Protein AF-A0A813IRM8-F1 (afdb_monomer_lite)

Organism: Polarella glacialis (NCBI:txid89957)

Structure (mmCIF, N/CA/C/O backbone):
data_AF-A0A813IRM8-F1
#
_entry.id   AF-A0A813IRM8-F1
#
loop_
_atom_site.group_PDB
_atom_site.id
_atom_site.type_symbol
_atom_site.label_atom_id
_atom_site.label_alt_id
_atom_site.label_comp_id
_atom_site.label_asym_id
_atom_site.label_entity_id
_atom_site.label_seq_id
_atom_site.pdbx_PDB_ins_code
_atom_site.Cartn_x
_atom_site.Cartn_y
_atom_site.Cartn_z
_atom_site.occupancy
_atom_site.B_iso_or_equiv
_atom_site.auth_seq_id
_atom_site.auth_comp_id
_atom_site.auth_asym_id
_atom_site.auth_atom_id
_atom_site.pdbx_PDB_model_num
ATOM 1 N N . CYS A 1 1 ? 54.714 5.277 -24.840 1.00 40.50 1 CYS A N 1
ATOM 2 C CA . CYS A 1 1 ? 55.697 4.356 -25.449 1.00 40.50 1 CYS A CA 1
ATOM 3 C C . CYS A 1 1 ? 55.123 3.733 -26.720 1.00 40.50 1 CYS A C 1
ATOM 5 O O . CYS A 1 1 ? 54.116 3.043 -26.646 1.00 40.50 1 CYS A O 1
ATOM 7 N N . ARG A 1 2 ? 55.746 3.993 -27.873 1.00 53.41 2 ARG A N 1
ATOM 8 C CA . ARG A 1 2 ? 55.665 3.186 -29.109 1.00 53.41 2 ARG A CA 1
ATOM 9 C C . ARG A 1 2 ? 57.102 2.735 -29.416 1.00 53.41 2 ARG A C 1
ATOM 11 O O . ARG A 1 2 ? 58.007 3.477 -29.028 1.00 53.41 2 ARG A O 1
ATOM 18 N N . PRO A 1 3 ? 57.334 1.572 -30.052 1.00 55.41 3 PRO A N 1
ATOM 19 C CA . PRO A 1 3 ? 57.568 1.552 -31.513 1.00 55.41 3 PRO A CA 1
ATOM 20 C C . PRO A 1 3 ? 57.026 0.275 -32.224 1.00 55.41 3 PRO A C 1
ATOM 22 O O . PRO A 1 3 ? 56.858 -0.758 -31.595 1.00 55.41 3 PRO A O 1
ATOM 25 N N . SER A 1 4 ? 56.488 0.378 -33.454 1.00 53.22 4 SER A N 1
ATOM 26 C CA . SER A 1 4 ? 57.107 0.023 -34.766 1.00 53.22 4 SER A CA 1
ATOM 27 C C . SER A 1 4 ? 57.480 -1.465 -34.900 1.00 53.22 4 SER A C 1
ATOM 29 O O . SER A 1 4 ? 58.354 -1.942 -34.195 1.00 53.22 4 SER A O 1
ATOM 31 N N . SER A 1 5 ? 56.856 -2.285 -35.746 1.00 48.44 5 SER A N 1
ATOM 32 C CA . SER A 1 5 ? 57.040 -2.412 -37.209 1.00 48.44 5 SER A CA 1
ATOM 33 C C . SER A 1 5 ? 56.256 -3.689 -37.598 1.00 48.44 5 SER A C 1
ATOM 35 O O . SER A 1 5 ? 56.145 -4.598 -36.787 1.00 48.44 5 SER A O 1
ATOM 37 N N . ASN A 1 6 ? 55.593 -3.848 -38.739 1.00 36.50 6 ASN A N 1
ATOM 38 C CA . ASN A 1 6 ? 56.222 -4.080 -40.029 1.00 36.50 6 ASN A CA 1
ATOM 39 C C . ASN A 1 6 ? 55.096 -4.205 -41.076 1.00 36.50 6 ASN A C 1
ATOM 41 O O . ASN A 1 6 ? 54.166 -4.995 -40.906 1.00 36.50 6 ASN A O 1
ATOM 45 N N . CYS A 1 7 ? 55.165 -3.398 -42.131 1.00 46.22 7 CYS A N 1
ATOM 46 C CA . CYS A 1 7 ? 54.283 -3.453 -43.290 1.00 46.22 7 CYS A CA 1
ATOM 47 C C . CYS A 1 7 ? 55.124 -3.961 -44.465 1.00 46.22 7 CYS A C 1
ATOM 49 O O . CYS A 1 7 ? 56.058 -3.282 -44.884 1.00 46.22 7 CYS A O 1
ATOM 51 N N . SER A 1 8 ? 54.828 -5.156 -44.973 1.00 43.19 8 SER A N 1
ATOM 52 C CA . SER A 1 8 ? 55.320 -5.650 -46.268 1.00 43.19 8 SER A CA 1
ATOM 53 C C . SER A 1 8 ? 54.344 -6.718 -46.786 1.00 43.19 8 SER A C 1
ATOM 55 O O . SER A 1 8 ? 54.240 -7.808 -46.232 1.00 43.19 8 SER A O 1
ATOM 57 N N . GLN A 1 9 ? 53.559 -6.353 -47.805 1.00 58.69 9 GLN A N 1
ATOM 58 C CA . GLN A 1 9 ? 52.607 -7.220 -48.527 1.00 58.69 9 GLN A CA 1
ATOM 59 C C . GLN A 1 9 ? 53.356 -8.174 -49.501 1.00 58.69 9 GLN A C 1
ATOM 61 O O . GLN A 1 9 ? 54.551 -7.953 -49.705 1.00 58.69 9 GLN A O 1
ATOM 66 N N . PRO A 1 10 ? 52.717 -9.180 -50.157 1.00 50.44 10 PRO A N 1
ATOM 67 C CA . PRO A 1 10 ? 51.916 -8.883 -51.360 1.00 50.44 10 PRO A CA 1
ATOM 68 C C . PRO A 1 10 ? 50.697 -9.799 -51.652 1.00 50.44 10 PRO A C 1
ATOM 70 O O . PRO A 1 10 ? 50.723 -11.018 -51.516 1.00 50.44 10 PRO A O 1
AT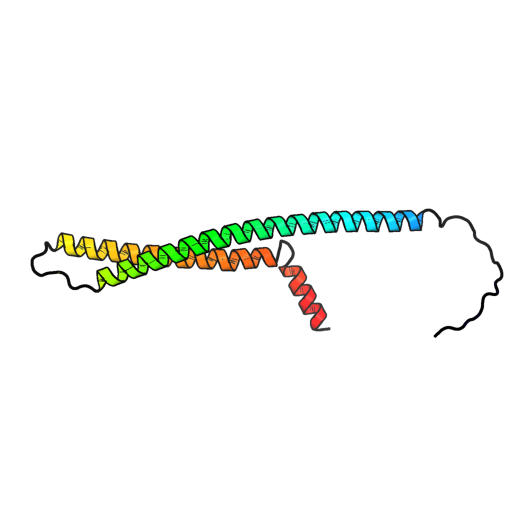OM 73 N N . LEU A 1 11 ? 49.632 -9.150 -52.140 1.00 50.53 11 LEU A N 1
ATOM 74 C CA . LEU A 1 11 ? 48.758 -9.540 -53.262 1.00 50.53 11 LEU A CA 1
ATOM 75 C C . LEU A 1 11 ? 48.461 -11.040 -53.500 1.00 50.53 11 LEU A C 1
ATOM 77 O O . LEU A 1 11 ? 49.187 -11.731 -54.212 1.00 50.53 11 LEU A O 1
ATOM 81 N N . ARG A 1 12 ? 47.250 -11.475 -53.116 1.00 43.25 12 ARG A N 1
ATOM 82 C CA . ARG A 1 12 ? 46.455 -12.385 -53.958 1.00 43.25 12 ARG A CA 1
ATOM 83 C C . ARG A 1 12 ? 44.977 -11.995 -53.963 1.00 43.25 12 ARG A C 1
ATOM 85 O O . ARG A 1 12 ? 44.339 -11.842 -52.927 1.00 43.25 12 ARG A O 1
ATOM 92 N N . ALA A 1 13 ? 44.501 -11.770 -55.182 1.00 47.25 13 ALA A N 1
ATOM 93 C CA . ALA A 1 13 ? 43.166 -11.370 -55.579 1.00 47.25 13 ALA A CA 1
ATOM 94 C C . ALA A 1 13 ? 42.050 -12.209 -54.934 1.00 47.25 13 ALA A C 1
ATOM 96 O O . ALA A 1 13 ? 42.108 -13.431 -54.955 1.00 47.25 13 ALA A O 1
ATOM 97 N N . TRP A 1 14 ? 41.013 -11.526 -54.447 1.00 41.66 14 TRP A N 1
ATOM 98 C CA . TRP A 1 14 ? 39.648 -11.573 -54.993 1.00 41.66 14 TRP A CA 1
ATOM 99 C C . TRP A 1 14 ? 38.916 -10.320 -54.493 1.00 41.66 14 TRP A C 1
ATOM 101 O O . TRP A 1 14 ? 38.305 -10.273 -53.427 1.00 41.66 14 TRP A O 1
ATOM 111 N N . SER A 1 15 ? 39.057 -9.248 -55.270 1.00 54.28 15 SER A N 1
ATOM 112 C CA . SER A 1 15 ? 38.285 -8.019 -55.125 1.00 54.28 15 SER A CA 1
ATOM 113 C C . SER A 1 15 ? 37.019 -8.146 -55.966 1.00 54.28 15 SER A C 1
ATOM 115 O O . SER A 1 15 ? 36.995 -7.664 -57.090 1.00 54.28 15 SER A O 1
ATOM 117 N N . THR A 1 16 ? 35.970 -8.749 -55.411 1.00 49.69 16 THR A N 1
ATOM 118 C CA . THR A 1 16 ? 34.576 -8.553 -55.848 1.00 49.69 16 THR A CA 1
ATOM 119 C C . THR A 1 16 ? 33.637 -9.031 -54.737 1.00 49.69 16 THR A C 1
ATOM 121 O O . THR A 1 16 ? 33.592 -10.219 -54.438 1.00 49.69 16 THR A O 1
ATOM 124 N N . GLY A 1 17 ? 32.877 -8.115 -54.118 1.00 45.81 17 GLY A N 1
ATOM 125 C CA . GLY A 1 17 ? 31.656 -8.484 -53.378 1.00 45.81 17 GLY A CA 1
ATOM 126 C C . GLY A 1 17 ? 31.565 -8.202 -51.868 1.00 45.81 17 GLY A C 1
ATOM 127 O O . GLY A 1 17 ? 30.700 -8.780 -51.215 1.00 45.81 17 GLY A O 1
ATOM 128 N N . SER A 1 18 ? 32.386 -7.323 -51.275 1.00 48.28 18 SER A N 1
ATOM 129 C CA . SER A 1 18 ? 32.320 -7.051 -49.815 1.00 48.28 18 SER A CA 1
ATOM 130 C C . SER A 1 18 ? 31.984 -5.612 -49.405 1.00 48.28 18 SER A C 1
ATOM 132 O O . SER A 1 18 ? 31.995 -5.309 -48.215 1.00 48.28 18 SER A O 1
ATOM 134 N N . ARG A 1 19 ? 31.603 -4.728 -50.340 1.00 47.72 19 ARG A N 1
ATOM 135 C CA . ARG A 1 19 ? 31.186 -3.348 -50.005 1.00 47.72 19 ARG A CA 1
ATOM 136 C C . ARG A 1 19 ? 29.762 -3.235 -49.428 1.00 47.72 19 ARG A C 1
ATOM 138 O O . ARG A 1 19 ? 29.498 -2.302 -48.684 1.00 47.72 19 ARG A O 1
ATOM 145 N N . GLY A 1 20 ? 28.876 -4.204 -49.679 1.00 50.03 20 GLY A N 1
ATOM 146 C CA . GLY A 1 20 ? 27.483 -4.162 -49.195 1.00 50.03 20 GLY A CA 1
ATOM 147 C C . GLY A 1 20 ? 27.264 -4.613 -47.741 1.00 50.03 20 GLY A C 1
ATOM 148 O O . GLY A 1 20 ? 26.288 -4.217 -47.112 1.00 50.03 20 GLY A O 1
ATOM 149 N N . ARG A 1 21 ? 28.171 -5.417 -47.164 1.00 52.72 21 ARG A N 1
ATOM 150 C CA . ARG A 1 21 ? 27.975 -6.017 -45.824 1.00 52.72 21 ARG A CA 1
ATOM 151 C C . ARG A 1 21 ? 28.335 -5.095 -44.657 1.00 52.72 21 ARG A C 1
ATOM 153 O O . ARG A 1 21 ? 27.757 -5.244 -43.586 1.00 52.72 21 ARG A O 1
ATOM 160 N N . CYS A 1 22 ? 29.261 -4.151 -44.847 1.00 53.62 22 CYS A N 1
ATOM 161 C CA . CYS A 1 22 ? 29.647 -3.209 -43.790 1.00 53.62 22 CYS A CA 1
ATOM 162 C C . CYS A 1 22 ? 28.575 -2.126 -43.588 1.00 53.62 22 CYS A C 1
ATOM 164 O O . CYS A 1 22 ? 28.159 -1.890 -42.459 1.00 53.62 22 CYS A O 1
ATOM 166 N N . GLY A 1 23 ? 28.036 -1.569 -44.683 1.00 61.22 23 GLY A N 1
ATOM 167 C CA . GLY A 1 23 ? 26.921 -0.614 -44.630 1.00 61.22 23 GLY A CA 1
ATOM 168 C C . GLY A 1 23 ? 25.655 -1.222 -44.024 1.00 61.22 23 GLY A C 1
ATOM 169 O O . GLY A 1 23 ? 25.042 -0.610 -43.157 1.00 61.22 23 GLY A O 1
ATOM 170 N N . ALA A 1 24 ? 25.324 -2.469 -44.383 1.00 66.69 24 ALA A N 1
ATOM 171 C CA . ALA A 1 24 ? 24.206 -3.192 -43.776 1.00 66.69 24 ALA A CA 1
ATOM 172 C C . ALA A 1 24 ? 24.402 -3.422 -42.266 1.00 66.69 24 ALA A C 1
ATOM 174 O O . ALA A 1 24 ? 23.466 -3.220 -41.500 1.00 66.69 24 ALA A O 1
ATOM 175 N N . LYS A 1 25 ? 25.611 -3.791 -41.811 1.00 71.25 25 LYS A N 1
ATOM 176 C CA . LYS A 1 25 ? 25.913 -3.926 -40.374 1.00 71.25 25 LYS A CA 1
ATOM 177 C C . LYS A 1 25 ? 25.802 -2.595 -39.631 1.00 71.25 25 LYS A C 1
ATOM 179 O O . LYS A 1 25 ? 25.242 -2.565 -38.542 1.00 71.25 25 LYS A O 1
ATOM 184 N N . MET A 1 26 ? 26.290 -1.509 -40.225 1.00 74.81 26 MET A N 1
ATOM 185 C CA . MET A 1 26 ? 26.230 -0.177 -39.623 1.00 74.81 26 MET A CA 1
ATOM 186 C C . MET A 1 26 ? 24.777 0.301 -39.465 1.00 74.81 26 MET A C 1
ATOM 188 O O . MET A 1 26 ? 24.400 0.773 -38.401 1.00 74.81 26 MET A O 1
ATOM 192 N N . LEU A 1 27 ? 23.925 0.074 -40.472 1.00 78.56 27 LEU A N 1
ATOM 193 C CA . LEU A 1 27 ? 22.495 0.416 -40.437 1.00 78.56 27 LEU A CA 1
ATOM 194 C C . LEU A 1 27 ? 21.708 -0.408 -39.408 1.00 78.56 27 LEU A C 1
ATOM 196 O O . LEU A 1 27 ? 20.790 0.109 -38.777 1.00 78.56 27 LEU A O 1
ATOM 200 N N . GLN A 1 28 ? 22.082 -1.675 -39.201 1.00 83.44 28 GLN A N 1
ATOM 201 C CA . GLN A 1 28 ? 21.501 -2.500 -38.135 1.00 83.44 28 GLN A CA 1
ATOM 202 C C . GLN A 1 28 ? 21.879 -1.979 -36.742 1.00 83.44 28 GLN A C 1
ATOM 204 O O . GLN A 1 28 ? 21.044 -2.032 -35.844 1.00 83.44 28 GLN A O 1
ATOM 209 N N . ILE A 1 29 ? 23.089 -1.435 -36.556 1.00 82.06 29 ILE A N 1
ATOM 210 C CA . ILE A 1 29 ? 23.475 -0.791 -35.290 1.00 82.06 29 ILE A CA 1
ATOM 211 C C . ILE A 1 29 ? 22.629 0.460 -35.049 1.00 82.06 29 ILE A C 1
ATOM 213 O O . ILE A 1 29 ? 22.016 0.543 -33.993 1.00 82.06 29 ILE A O 1
ATOM 217 N N . TYR A 1 30 ? 22.495 1.358 -36.030 1.00 86.19 30 TYR A N 1
ATOM 218 C CA . TYR A 1 30 ? 21.636 2.545 -35.893 1.00 86.19 30 TYR A CA 1
ATOM 219 C C . TYR A 1 30 ? 20.169 2.186 -35.634 1.00 86.19 30 TYR A C 1
ATOM 221 O O . TYR A 1 30 ? 19.502 2.821 -34.822 1.00 86.19 30 TYR A O 1
ATOM 229 N N . LYS A 1 31 ? 19.663 1.130 -36.283 1.00 86.75 31 LYS A N 1
ATOM 230 C CA . LYS A 1 31 ? 18.323 0.602 -36.008 1.00 86.75 31 LYS A CA 1
ATOM 231 C C . LYS A 1 31 ? 18.200 0.119 -34.561 1.00 86.75 31 LYS A C 1
ATOM 233 O O . LYS A 1 31 ? 17.224 0.449 -33.896 1.00 86.75 31 LYS A O 1
ATOM 238 N N . ASN A 1 32 ? 19.162 -0.662 -34.074 1.00 85.00 32 ASN A N 1
ATOM 239 C CA . ASN A 1 32 ? 19.145 -1.182 -32.707 1.00 85.00 32 ASN A CA 1
ATOM 240 C C . ASN A 1 32 ? 19.321 -0.070 -31.670 1.00 85.00 32 ASN A C 1
ATOM 242 O O . ASN A 1 32 ? 18.666 -0.107 -30.635 1.00 85.00 32 ASN A O 1
ATOM 246 N N . GLU A 1 33 ? 20.151 0.930 -31.955 1.00 87.81 33 GLU A N 1
ATOM 247 C CA . GLU A 1 33 ? 20.325 2.124 -31.131 1.00 87.81 33 GLU A CA 1
ATOM 248 C C . GLU A 1 33 ? 19.016 2.914 -31.034 1.00 87.81 33 GLU A C 1
ATOM 250 O O . GLU A 1 33 ? 18.556 3.186 -29.928 1.00 87.81 33 GLU A O 1
ATOM 255 N N . ALA A 1 34 ? 18.348 3.172 -32.162 1.00 85.00 34 ALA A N 1
ATOM 256 C CA . ALA A 1 34 ? 17.054 3.853 -32.187 1.00 85.00 34 ALA A CA 1
ATOM 257 C C . ALA A 1 34 ? 15.961 3.068 -31.438 1.00 85.00 34 ALA A C 1
ATOM 259 O O . ALA A 1 34 ? 15.211 3.647 -30.655 1.00 85.00 34 ALA A O 1
ATOM 260 N N . ILE A 1 35 ? 15.890 1.743 -31.620 1.00 85.75 35 ILE A N 1
ATOM 261 C CA . ILE A 1 35 ? 14.947 0.887 -30.880 1.00 85.75 35 ILE A CA 1
ATOM 262 C C . ILE A 1 35 ? 15.245 0.933 -29.379 1.00 85.75 35 ILE A C 1
ATOM 264 O O . ILE A 1 35 ? 14.323 1.056 -28.575 1.00 85.75 35 ILE A O 1
ATOM 268 N N . THR A 1 36 ? 16.521 0.866 -28.999 1.00 85.38 36 THR A N 1
ATOM 269 C CA . THR A 1 36 ? 16.941 0.914 -27.593 1.00 85.38 36 THR A CA 1
ATOM 270 C C . THR A 1 36 ? 16.610 2.268 -26.968 1.00 85.38 36 THR A C 1
ATOM 272 O O . THR A 1 36 ? 16.150 2.313 -25.829 1.00 85.38 36 THR A O 1
ATOM 275 N N . HIS A 1 37 ? 16.785 3.365 -27.710 1.00 83.56 37 HIS A N 1
ATOM 276 C CA . HIS A 1 37 ? 16.443 4.713 -27.259 1.00 83.56 37 HIS A CA 1
ATOM 277 C C . HIS A 1 37 ? 14.947 4.839 -26.953 1.00 83.56 37 HIS A C 1
ATOM 279 O O . HIS A 1 37 ? 14.576 5.202 -25.840 1.00 83.56 37 HIS A O 1
ATOM 285 N N . VAL A 1 38 ? 14.084 4.429 -27.889 1.00 83.88 38 VAL A N 1
ATOM 286 C CA . VAL A 1 38 ? 12.623 4.462 -27.700 1.00 83.88 38 VAL A CA 1
ATOM 287 C C . VAL A 1 38 ? 12.187 3.548 -26.552 1.00 83.88 38 VAL A C 1
ATOM 289 O O . VAL A 1 38 ? 11.325 3.910 -25.755 1.00 83.88 38 VAL A O 1
ATOM 292 N N . GLN A 1 39 ? 12.791 2.364 -26.418 1.00 82.12 39 GLN A N 1
ATOM 293 C CA . GLN A 1 39 ? 12.503 1.462 -25.298 1.00 82.12 39 GLN A CA 1
ATOM 294 C C . GLN A 1 39 ? 12.886 2.070 -23.946 1.00 82.12 39 GLN A C 1
ATOM 296 O O . GLN A 1 39 ? 12.176 1.861 -22.962 1.00 82.12 39 GLN A O 1
ATOM 301 N N . ARG A 1 40 ? 13.984 2.831 -23.895 1.00 81.75 40 ARG A N 1
ATOM 302 C CA . ARG A 1 40 ? 14.424 3.534 -22.690 1.00 81.75 40 ARG A CA 1
ATOM 303 C C . ARG A 1 40 ? 13.449 4.645 -22.307 1.00 81.75 40 ARG A C 1
ATOM 305 O O . ARG A 1 40 ? 13.013 4.671 -21.161 1.00 81.75 40 ARG A O 1
ATOM 312 N N . GLU A 1 41 ? 13.044 5.480 -23.261 1.00 86.19 41 GLU A N 1
ATOM 313 C CA . GLU A 1 41 ? 12.048 6.540 -23.036 1.00 86.19 41 GLU A CA 1
ATOM 314 C C . GLU A 1 41 ? 10.704 5.964 -22.560 1.00 86.19 41 GLU A C 1
ATOM 316 O O . GLU A 1 41 ? 10.097 6.459 -21.613 1.00 86.19 41 GLU A O 1
ATOM 321 N N . GLN A 1 42 ? 10.258 4.846 -23.142 1.00 82.94 42 GLN A N 1
ATOM 322 C CA . GLN A 1 42 ? 9.032 4.169 -22.706 1.00 82.94 42 GLN A CA 1
ATOM 323 C C . GLN A 1 42 ? 9.116 3.556 -21.302 1.00 82.94 42 GLN A C 1
ATOM 325 O O . GLN A 1 42 ? 8.082 3.325 -20.668 1.00 82.94 42 GLN A O 1
ATOM 330 N N . MET A 1 43 ? 10.312 3.212 -20.826 1.00 80.38 43 MET A N 1
ATOM 331 C CA . MET A 1 43 ? 10.506 2.768 -19.444 1.00 80.38 43 MET A CA 1
ATOM 332 C C . MET A 1 43 ? 10.500 3.956 -18.486 1.00 80.38 43 MET A C 1
ATOM 334 O O . MET A 1 43 ? 9.900 3.866 -17.420 1.00 80.38 43 MET A O 1
ATOM 338 N N . GLU A 1 44 ? 11.114 5.069 -18.883 1.00 86.38 44 GLU A N 1
ATOM 339 C CA . GLU A 1 44 ? 11.161 6.295 -18.088 1.00 86.38 44 GLU A CA 1
ATOM 340 C C . GLU A 1 44 ? 9.761 6.864 -17.834 1.00 86.38 44 GLU A C 1
ATOM 342 O O . GLU A 1 44 ? 9.421 7.165 -16.693 1.00 86.38 44 GLU A O 1
ATOM 347 N N . ILE A 1 45 ? 8.899 6.903 -18.856 1.00 87.56 45 ILE A N 1
ATOM 348 C CA . ILE A 1 45 ? 7.505 7.353 -18.702 1.00 87.56 45 ILE A CA 1
ATOM 349 C C . ILE A 1 45 ? 6.745 6.467 -17.711 1.00 87.56 45 ILE A C 1
ATOM 351 O O . ILE A 1 45 ? 6.120 6.974 -16.782 1.00 87.56 45 ILE A O 1
ATOM 355 N N . ARG A 1 46 ? 6.851 5.140 -17.849 1.00 84.69 46 ARG A N 1
ATOM 356 C CA . ARG A 1 46 ? 6.187 4.202 -16.932 1.00 84.69 46 ARG A CA 1
ATOM 357 C C . ARG A 1 46 ? 6.705 4.310 -15.502 1.00 84.69 46 ARG A C 1
ATOM 359 O O . ARG A 1 46 ? 5.924 4.161 -14.568 1.00 84.69 46 ARG A O 1
ATOM 366 N N . GLN A 1 47 ? 7.995 4.585 -15.323 1.00 84.88 47 GLN A N 1
ATOM 367 C CA . GLN A 1 47 ? 8.565 4.838 -14.005 1.00 84.88 47 GLN A CA 1
ATOM 368 C C . GLN A 1 47 ? 7.979 6.116 -13.393 1.00 84.88 47 GLN A C 1
ATOM 370 O O . GLN A 1 47 ? 7.550 6.094 -12.242 1.00 84.88 47 GLN A O 1
ATOM 375 N N . MET A 1 48 ? 7.880 7.198 -14.171 1.00 87.31 48 MET A N 1
ATOM 376 C CA . MET A 1 48 ? 7.277 8.454 -13.714 1.00 87.31 48 MET A CA 1
ATOM 377 C C . MET A 1 48 ? 5.797 8.296 -13.343 1.00 87.31 48 MET A C 1
ATOM 379 O O . MET A 1 48 ? 5.372 8.803 -12.304 1.00 87.31 48 MET A O 1
ATOM 383 N N . GLU A 1 49 ? 5.017 7.572 -14.149 1.00 89.88 49 GLU A N 1
ATOM 384 C CA . GLU A 1 49 ? 3.613 7.260 -13.851 1.00 89.88 49 GLU A CA 1
ATOM 385 C C . GLU A 1 49 ? 3.486 6.454 -12.555 1.00 89.88 49 GLU A C 1
ATOM 387 O O . GLU A 1 49 ? 2.662 6.761 -11.692 1.00 89.88 49 GLU A O 1
ATOM 392 N N . LEU A 1 50 ? 4.337 5.445 -12.376 1.00 88.25 50 LEU A N 1
ATOM 393 C CA . LEU A 1 50 ? 4.313 4.601 -11.190 1.00 88.25 50 LEU A CA 1
ATOM 394 C C . LEU A 1 50 ? 4.733 5.344 -9.919 1.00 88.25 50 LEU A C 1
ATOM 396 O O . LEU A 1 50 ? 4.141 5.141 -8.855 1.00 88.25 50 LEU A O 1
ATOM 400 N N . ASP A 1 51 ? 5.730 6.217 -10.019 1.00 89.56 51 ASP A N 1
ATOM 401 C CA . ASP A 1 51 ? 6.151 7.072 -8.913 1.00 89.56 51 ASP A CA 1
ATOM 402 C C . ASP A 1 51 ? 5.059 8.085 -8.558 1.00 89.56 51 ASP A C 1
ATOM 404 O O . ASP A 1 51 ? 4.849 8.380 -7.380 1.00 89.56 51 ASP A O 1
ATOM 408 N N . TRP A 1 52 ? 4.303 8.567 -9.549 1.00 91.75 52 TRP A N 1
ATOM 409 C CA . TRP A 1 52 ? 3.116 9.383 -9.313 1.00 91.75 52 TRP A CA 1
ATOM 410 C C . TRP A 1 52 ? 2.019 8.601 -8.572 1.00 91.75 52 TRP A C 1
ATOM 412 O O . TRP A 1 52 ? 1.542 9.071 -7.539 1.00 91.75 52 TRP A O 1
ATOM 422 N N . TYR A 1 53 ? 1.677 7.382 -9.008 1.00 90.00 53 TYR A N 1
ATOM 423 C CA . TYR A 1 53 ? 0.704 6.529 -8.306 1.00 90.00 53 TYR A CA 1
ATOM 424 C C . TYR A 1 53 ? 1.141 6.188 -6.881 1.00 90.00 53 TYR A C 1
ATOM 426 O O . TYR A 1 53 ? 0.350 6.299 -5.947 1.00 90.00 53 TYR A O 1
ATOM 434 N N . THR A 1 54 ? 2.409 5.821 -6.700 1.00 90.81 54 THR A N 1
ATOM 435 C CA . THR A 1 54 ? 2.976 5.524 -5.379 1.00 90.81 54 THR A CA 1
ATOM 436 C C . THR A 1 54 ? 2.823 6.721 -4.447 1.00 90.81 54 THR A C 1
ATOM 438 O O . THR A 1 54 ? 2.388 6.558 -3.312 1.00 90.81 54 THR A O 1
ATOM 441 N N . ARG A 1 55 ? 3.148 7.929 -4.919 1.00 92.50 55 ARG A N 1
ATOM 442 C CA . ARG A 1 55 ? 3.057 9.153 -4.113 1.00 92.50 55 ARG A CA 1
ATOM 443 C C . ARG A 1 55 ? 1.619 9.472 -3.696 1.00 92.50 55 ARG A C 1
ATOM 445 O O . ARG A 1 55 ? 1.394 9.933 -2.579 1.00 92.50 55 ARG A O 1
ATOM 452 N N . ASN A 1 56 ? 0.647 9.194 -4.565 1.00 93.31 56 ASN A N 1
ATOM 453 C CA . ASN A 1 56 ? -0.767 9.344 -4.224 1.00 93.31 56 ASN A CA 1
ATOM 454 C C . ASN A 1 56 ? -1.188 8.361 -3.128 1.00 93.31 56 ASN A C 1
ATOM 456 O O . ASN A 1 56 ? -1.793 8.775 -2.143 1.00 93.31 56 ASN A O 1
ATOM 460 N N . TYR A 1 57 ? -0.833 7.080 -3.260 1.00 93.31 57 TYR A N 1
ATOM 461 C CA . TYR A 1 57 ? -1.160 6.079 -2.242 1.00 93.31 57 TYR A CA 1
ATOM 462 C C . TYR A 1 57 ? -0.463 6.341 -0.908 1.00 93.31 57 TYR A C 1
ATOM 464 O O . TYR A 1 57 ? -1.066 6.108 0.133 1.00 93.31 57 TYR A O 1
ATOM 472 N N . ASP A 1 58 ? 0.765 6.854 -0.930 1.00 92.69 58 ASP A N 1
ATOM 473 C CA . ASP A 1 58 ? 1.497 7.259 0.272 1.00 92.69 58 ASP A CA 1
ATOM 474 C C . ASP A 1 58 ? 0.788 8.412 1.001 1.00 92.69 58 ASP A C 1
ATOM 476 O O . ASP A 1 58 ? 0.542 8.343 2.203 1.00 92.69 58 ASP A O 1
ATOM 480 N N . THR A 1 59 ? 0.333 9.422 0.251 1.00 94.19 59 THR A N 1
ATOM 481 C CA . THR A 1 59 ? -0.449 10.539 0.808 1.00 94.19 59 THR A CA 1
ATOM 482 C C . THR A 1 59 ? -1.767 10.053 1.420 1.00 94.19 59 THR A C 1
ATOM 484 O O . THR A 1 59 ? -2.120 10.461 2.526 1.00 94.19 59 THR A O 1
ATOM 487 N N . MET A 1 60 ? -2.481 9.154 0.732 1.00 94.25 60 MET A N 1
ATOM 488 C CA . MET A 1 60 ? -3.719 8.558 1.246 1.00 94.25 60 MET A CA 1
ATOM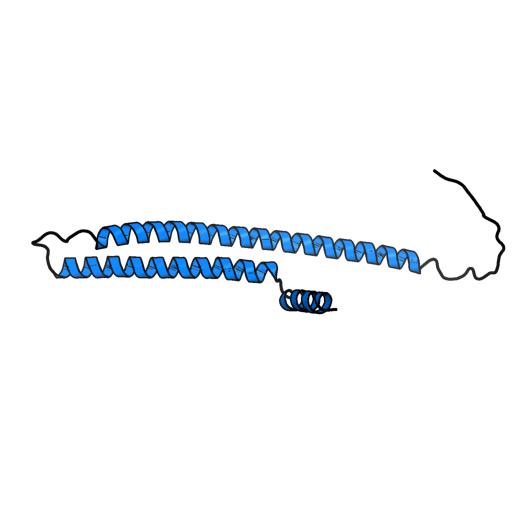 489 C C . MET A 1 60 ? -3.472 7.727 2.509 1.00 94.25 60 MET A C 1
ATOM 491 O O . MET A 1 60 ? -4.212 7.864 3.477 1.00 94.25 60 MET A O 1
ATOM 495 N N . ALA A 1 61 ? -2.420 6.905 2.528 1.00 95.06 61 ALA A N 1
ATOM 496 C CA . ALA A 1 61 ? -2.065 6.087 3.686 1.00 95.06 61 ALA A CA 1
ATOM 497 C C . ALA A 1 61 ? -1.698 6.948 4.903 1.00 95.06 61 ALA A C 1
ATOM 499 O O . ALA A 1 61 ? -2.081 6.629 6.025 1.00 95.06 61 ALA A O 1
ATOM 500 N N . MET A 1 62 ? -0.998 8.064 4.691 1.00 94.69 62 MET A N 1
ATOM 501 C CA . MET A 1 62 ? -0.613 8.975 5.766 1.00 94.69 62 MET A CA 1
ATOM 502 C C . MET A 1 62 ? -1.826 9.689 6.381 1.00 94.69 62 MET A C 1
ATOM 504 O O . MET A 1 62 ? -1.917 9.807 7.602 1.00 94.69 62 MET A O 1
ATOM 508 N N . GLN A 1 63 ? -2.784 10.115 5.553 1.00 95.38 63 GLN A N 1
ATOM 509 C CA . GLN A 1 63 ? -4.049 10.691 6.025 1.00 95.38 63 GLN A CA 1
ATOM 510 C C . GLN A 1 63 ? -4.902 9.653 6.765 1.00 95.38 63 GLN A C 1
ATOM 512 O O . GLN A 1 63 ? -5.389 9.932 7.858 1.00 95.38 63 GLN A O 1
ATOM 517 N N . ALA A 1 64 ? -5.015 8.443 6.216 1.00 95.12 64 ALA A N 1
ATOM 518 C CA . ALA A 1 64 ? -5.728 7.333 6.840 1.00 95.12 64 ALA A CA 1
ATOM 519 C C . ALA A 1 64 ? -5.148 6.973 8.217 1.00 95.12 64 ALA A C 1
ATOM 521 O O . ALA A 1 64 ? -5.874 6.827 9.200 1.00 95.12 64 ALA A O 1
ATOM 522 N N . ALA A 1 65 ? -3.818 6.911 8.327 1.00 95.00 65 ALA A N 1
ATOM 523 C CA . ALA A 1 65 ? -3.130 6.675 9.593 1.00 95.00 65 ALA A CA 1
ATOM 524 C C . ALA A 1 65 ? -3.410 7.779 10.628 1.00 95.00 65 ALA A C 1
ATOM 526 O O . ALA A 1 65 ? -3.591 7.481 11.809 1.00 95.00 65 ALA A O 1
ATOM 527 N N . MET A 1 66 ? -3.487 9.043 10.197 1.00 96.12 66 MET A N 1
ATOM 528 C CA . MET A 1 66 ? -3.844 10.168 11.067 1.00 96.12 66 MET A CA 1
ATOM 529 C C . MET A 1 66 ? -5.283 10.045 11.588 1.00 96.12 66 MET A C 1
ATOM 531 O O . MET A 1 66 ? -5.505 10.178 12.791 1.00 96.12 66 MET A O 1
ATOM 535 N N . PHE A 1 67 ? -6.253 9.732 10.720 1.00 94.88 67 PHE A N 1
ATOM 536 C CA . PHE A 1 67 ? -7.643 9.510 11.134 1.00 94.88 67 PHE A CA 1
ATOM 537 C C . PHE A 1 67 ? -7.792 8.307 12.061 1.00 94.88 67 PHE A C 1
ATOM 539 O O . PHE A 1 67 ? -8.517 8.394 13.052 1.00 94.88 67 PHE A O 1
ATOM 546 N N . ALA A 1 68 ? -7.066 7.218 11.799 1.00 95.25 68 ALA A N 1
ATOM 547 C CA . ALA A 1 68 ? -7.025 6.069 12.693 1.00 95.25 68 ALA A CA 1
ATOM 548 C C . ALA A 1 68 ? -6.474 6.449 14.077 1.00 95.25 68 ALA A C 1
ATOM 550 O O . ALA A 1 68 ? -7.044 6.053 15.089 1.00 95.25 68 ALA A O 1
ATOM 551 N N . GLY A 1 69 ? -5.416 7.262 14.142 1.00 94.12 69 GLY A N 1
ATOM 552 C CA . GLY A 1 69 ? -4.872 7.766 15.406 1.00 94.12 69 GLY A CA 1
ATOM 553 C C . GLY A 1 69 ? -5.904 8.553 16.216 1.00 94.12 69 GLY A C 1
ATOM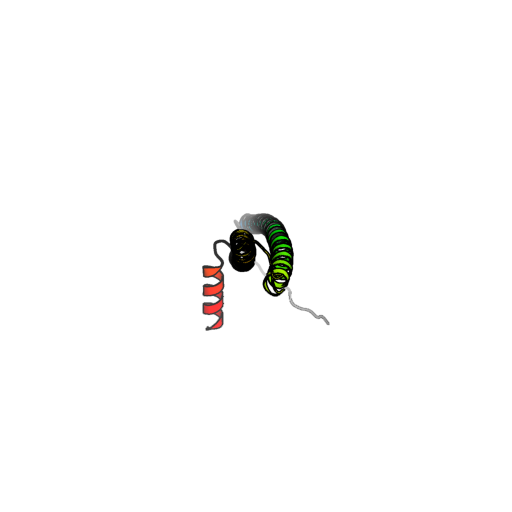 554 O O . GLY A 1 69 ? -6.122 8.257 17.389 1.00 94.12 69 GLY A O 1
ATOM 555 N N . PHE A 1 70 ? -6.606 9.489 15.574 1.00 93.25 70 PHE A N 1
ATOM 556 C CA . PHE A 1 70 ? -7.659 10.261 16.237 1.00 93.25 70 PHE A CA 1
ATOM 557 C C . PHE A 1 70 ? -8.846 9.397 16.660 1.00 93.25 70 PHE A C 1
ATOM 559 O O . PHE A 1 70 ? -9.341 9.541 17.770 1.00 93.25 70 PHE A O 1
ATOM 566 N N . ALA A 1 71 ? -9.296 8.469 15.816 1.00 93.06 71 ALA A N 1
ATOM 567 C CA . ALA A 1 71 ? -10.384 7.561 16.167 1.00 93.06 71 ALA A CA 1
ATOM 568 C C . ALA A 1 71 ? -10.010 6.637 17.342 1.00 93.06 71 ALA A C 1
ATOM 570 O O . ALA A 1 71 ? -10.855 6.331 18.181 1.00 93.06 71 ALA A O 1
ATOM 571 N N . PHE A 1 72 ? -8.743 6.227 17.443 1.00 93.25 72 PHE A N 1
ATOM 572 C CA . PHE A 1 72 ? -8.246 5.456 18.580 1.00 93.25 72 PHE A CA 1
ATOM 573 C C . PHE A 1 72 ? -8.230 6.277 19.874 1.00 93.25 72 PHE A C 1
ATOM 575 O O . PHE A 1 72 ? -8.661 5.783 20.907 1.00 93.25 72 PHE A O 1
ATOM 582 N N . GLU A 1 73 ? -7.806 7.537 19.834 1.00 93.44 73 GLU A N 1
ATOM 583 C CA . GLU A 1 73 ? -7.846 8.410 21.015 1.00 93.44 73 GLU A CA 1
ATOM 584 C C . GLU A 1 73 ? -9.284 8.572 21.541 1.00 93.44 73 GLU A C 1
ATOM 586 O O . GLU A 1 73 ? -9.551 8.419 22.734 1.00 93.44 73 GLU A O 1
ATOM 591 N N . GLN A 1 74 ? -10.240 8.734 20.625 1.00 90.75 74 GLN A N 1
ATOM 592 C CA . GLN A 1 74 ? -11.660 8.882 20.942 1.00 90.75 74 GLN A CA 1
ATOM 593 C C . GLN A 1 74 ? -12.298 7.627 21.562 1.00 90.75 74 GLN A C 1
ATOM 595 O O . GLN A 1 74 ? -13.225 7.744 22.364 1.00 90.75 74 GLN A O 1
ATOM 600 N N . ILE A 1 75 ? -11.828 6.419 21.222 1.00 90.50 75 ILE A N 1
ATOM 601 C CA . ILE A 1 75 ? -12.359 5.180 21.816 1.00 90.50 75 ILE A CA 1
ATOM 602 C C . ILE A 1 75 ? -11.801 4.913 23.222 1.00 90.50 75 ILE A C 1
ATOM 604 O O . ILE A 1 75 ? -12.394 4.139 23.972 1.00 90.50 75 ILE A O 1
ATOM 608 N N . THR A 1 76 ? -10.665 5.524 23.575 1.00 89.81 76 THR A N 1
ATOM 609 C CA . THR A 1 76 ? -10.017 5.348 24.886 1.00 89.81 76 THR A CA 1
ATOM 610 C C . THR A 1 76 ? -10.525 6.300 25.968 1.00 89.81 76 THR A C 1
ATOM 612 O O . THR A 1 76 ? -10.314 6.028 27.149 1.00 89.81 76 THR A O 1
ATOM 615 N N . GLU A 1 77 ? -11.211 7.379 25.589 1.00 87.88 77 GLU A N 1
ATOM 616 C CA . GLU A 1 77 ? -11.791 8.334 26.535 1.00 87.88 77 GLU A CA 1
ATOM 617 C C . GLU A 1 77 ? -13.044 7.742 27.219 1.00 87.88 77 GLU A C 1
ATOM 619 O O . GLU A 1 77 ? -13.941 7.236 26.532 1.00 87.88 77 GLU A O 1
ATOM 624 N N . PRO A 1 78 ? -13.146 7.777 28.562 1.00 84.69 78 PRO A N 1
ATOM 625 C CA . PRO A 1 78 ? -14.320 7.282 29.274 1.00 84.69 78 PRO A CA 1
ATOM 626 C C . PRO A 1 78 ? -15.586 8.085 28.941 1.00 84.69 78 PRO A C 1
ATOM 628 O O . PRO A 1 78 ? -15.605 9.315 28.970 1.00 84.69 78 PRO A O 1
ATOM 631 N N . VAL A 1 79 ? -16.687 7.377 28.680 1.00 83.50 79 VAL A N 1
ATOM 632 C CA . VAL A 1 79 ?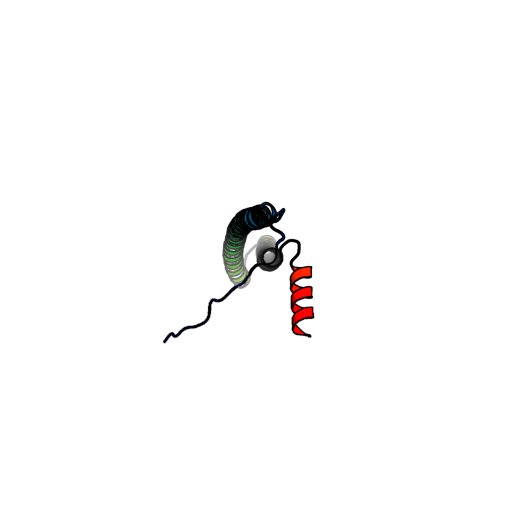 -17.982 7.999 28.372 1.00 83.50 79 VAL A CA 1
ATOM 633 C C . VAL A 1 79 ? -18.591 8.598 29.652 1.00 83.50 79 VAL A C 1
ATOM 635 O O . VAL A 1 79 ? -18.698 7.891 30.656 1.00 83.50 79 VAL A O 1
ATOM 638 N N . PRO A 1 80 ? -19.024 9.875 29.648 1.00 83.25 80 PRO A N 1
ATOM 639 C CA . PRO A 1 80 ? -19.601 10.515 30.826 1.00 83.25 80 PRO A CA 1
ATOM 640 C C . PRO A 1 80 ? -20.922 9.863 31.263 1.00 83.25 80 PRO A C 1
ATOM 642 O O . PRO A 1 80 ? -21.799 9.548 30.446 1.00 83.25 80 PRO A O 1
ATOM 645 N N . GLU A 1 81 ? -21.075 9.708 32.581 1.00 80.94 81 GLU A N 1
ATOM 646 C CA . GLU A 1 81 ? -22.245 9.100 33.217 1.00 80.94 81 GLU A CA 1
ATOM 647 C C . GLU A 1 81 ? -23.503 9.965 32.999 1.00 80.94 81 GLU A C 1
ATOM 649 O O . GLU A 1 81 ? -23.520 11.154 33.311 1.00 80.94 81 GLU A O 1
ATOM 654 N N . GLY A 1 82 ? -24.570 9.371 32.446 1.00 80.44 82 GLY A N 1
ATOM 655 C CA . GLY A 1 82 ? -25.839 10.061 32.145 1.00 80.44 82 GLY A CA 1
ATOM 656 C C . GLY A 1 82 ? -26.214 10.127 30.658 1.00 80.44 82 GLY A C 1
ATOM 657 O O . GLY A 1 82 ? -27.263 10.671 30.312 1.00 80.44 82 GLY A O 1
ATOM 658 N N . THR A 1 83 ? -25.397 9.550 29.775 1.00 81.94 83 THR A N 1
ATOM 659 C CA . THR A 1 83 ? -25.653 9.514 28.327 1.00 81.94 83 THR A CA 1
ATOM 660 C C . THR A 1 83 ? -26.656 8.415 27.945 1.00 81.94 83 THR A C 1
ATOM 662 O O . THR A 1 83 ? -26.687 7.330 28.527 1.00 81.94 83 THR A O 1
ATOM 665 N N . ASN A 1 84 ? -27.493 8.673 26.933 1.00 86.06 84 ASN A N 1
ATOM 666 C CA . ASN A 1 84 ? -28.389 7.660 26.371 1.00 86.06 84 ASN A CA 1
ATOM 667 C C . ASN A 1 84 ? -27.585 6.470 25.819 1.00 86.06 84 ASN A C 1
ATOM 669 O O . ASN A 1 84 ? -26.764 6.655 24.921 1.00 86.06 84 ASN A O 1
ATOM 673 N N . LYS A 1 85 ? -27.899 5.242 26.258 1.00 86.62 85 LYS A N 1
ATOM 674 C CA . LYS A 1 85 ? -27.206 4.009 25.823 1.00 86.62 85 LYS A CA 1
ATOM 675 C C . LYS A 1 85 ? -27.152 3.825 24.302 1.00 86.62 85 LYS A C 1
ATOM 677 O O . LYS A 1 85 ? -26.190 3.281 23.779 1.00 86.62 85 LYS A O 1
ATOM 682 N N . MET A 1 86 ? -28.172 4.293 23.577 1.00 89.19 86 MET A N 1
ATOM 683 C CA . MET A 1 86 ? -28.171 4.247 22.108 1.00 89.19 86 MET A CA 1
ATOM 684 C C . MET A 1 86 ? -27.080 5.131 21.496 1.00 89.19 86 MET A C 1
ATOM 686 O O . MET A 1 86 ? -26.469 4.744 20.506 1.00 89.19 86 MET A O 1
ATOM 690 N N . LEU A 1 87 ? -26.821 6.300 22.085 1.00 89.25 87 LEU A N 1
ATOM 691 C CA . LEU A 1 87 ? -25.789 7.218 21.612 1.00 89.25 87 LEU A CA 1
ATOM 692 C C . LEU A 1 87 ? -24.392 6.645 21.871 1.00 89.25 87 LEU A C 1
ATOM 694 O O . LEU A 1 87 ? -23.537 6.713 20.998 1.00 89.25 87 LEU A O 1
ATOM 698 N N . GLU A 1 88 ? -24.198 6.025 23.036 1.00 89.06 88 GLU A N 1
ATOM 699 C CA . GLU A 1 88 ? -22.962 5.328 23.405 1.00 89.06 88 GLU A CA 1
ATOM 700 C C . GLU A 1 88 ? -22.653 4.177 22.436 1.00 89.06 88 GLU A C 1
ATOM 702 O O . GLU A 1 88 ? -21.555 4.096 21.892 1.00 89.06 88 GLU A O 1
ATOM 707 N N . VAL A 1 89 ? -23.644 3.331 22.137 1.00 90.38 89 VAL A N 1
ATOM 708 C CA . VAL A 1 89 ? -23.478 2.229 21.177 1.00 90.38 89 VAL A CA 1
ATOM 709 C C . VAL A 1 89 ? -23.163 2.755 19.777 1.00 90.38 89 VAL A C 1
ATOM 711 O O . VAL A 1 89 ? -22.239 2.259 19.136 1.00 90.38 89 VAL A O 1
ATOM 714 N N . VAL A 1 90 ? -23.896 3.764 19.296 1.00 92.44 90 VAL A N 1
ATOM 715 C CA . VAL A 1 90 ? -23.650 4.358 17.971 1.00 92.44 90 VAL A CA 1
ATOM 716 C C . VAL A 1 90 ? -22.257 4.982 17.901 1.00 92.44 90 VAL A C 1
ATOM 718 O O . VAL A 1 90 ? -21.562 4.782 16.908 1.00 92.44 90 VAL A O 1
ATOM 721 N N . TYR A 1 91 ? -21.822 5.674 18.955 1.00 91.00 91 TYR A N 1
ATOM 722 C CA . TYR A 1 91 ? -20.482 6.245 19.049 1.00 91.00 91 TYR A CA 1
ATOM 723 C C . TYR A 1 91 ? -19.397 5.171 18.936 1.00 91.00 91 TYR A C 1
ATOM 725 O O . TYR A 1 91 ? -18.525 5.266 18.075 1.00 91.00 91 TYR A O 1
ATOM 733 N N . VAL A 1 92 ? -19.484 4.108 19.740 1.00 91.56 92 VAL A N 1
ATOM 734 C CA . VAL A 1 92 ? -18.490 3.025 19.731 1.00 91.56 92 VAL A CA 1
ATOM 735 C C . VAL A 1 92 ? -18.480 2.290 18.390 1.00 91.56 92 VAL A C 1
ATOM 737 O O . VAL A 1 92 ? -17.409 2.029 17.848 1.00 91.56 92 VAL A O 1
ATOM 740 N N . VAL A 1 93 ? -19.650 1.988 17.815 1.00 93.75 93 VAL A N 1
ATOM 741 C CA . VAL A 1 93 ? -19.750 1.287 16.523 1.00 93.75 93 VAL A CA 1
ATOM 742 C C . VAL A 1 93 ? -19.176 2.128 15.387 1.00 93.75 93 VAL A C 1
ATOM 744 O O . VAL A 1 93 ? -18.412 1.603 14.578 1.00 93.75 93 VAL A O 1
ATOM 747 N N . LEU A 1 94 ? -19.504 3.422 15.325 1.00 93.00 94 LEU A N 1
ATOM 748 C CA . LEU A 1 94 ? -18.980 4.310 14.290 1.00 93.00 94 LEU A CA 1
ATOM 749 C C . LEU A 1 94 ? -17.462 4.450 14.412 1.00 93.00 94 LEU A C 1
ATOM 751 O O . LEU A 1 94 ? -16.763 4.200 13.434 1.00 93.00 94 LEU A O 1
ATOM 755 N N . THR A 1 95 ? -16.943 4.745 15.604 1.00 93.50 95 THR A N 1
ATOM 756 C CA . THR A 1 95 ? -15.500 4.912 15.836 1.00 93.50 95 THR A CA 1
ATOM 757 C C . THR A 1 95 ? -14.722 3.622 15.556 1.00 93.50 95 THR A C 1
ATOM 759 O O . THR A 1 95 ? -13.688 3.658 14.888 1.00 93.50 95 THR A O 1
ATOM 762 N N . ALA A 1 96 ? -15.248 2.463 15.966 1.00 93.75 96 ALA A N 1
ATOM 763 C CA . ALA A 1 96 ? -14.654 1.165 15.650 1.00 93.75 96 ALA A CA 1
ATOM 764 C C . ALA A 1 96 ? -14.696 0.854 14.144 1.00 93.75 96 ALA A C 1
ATOM 766 O O . ALA A 1 96 ? -13.727 0.328 13.596 1.00 93.75 96 ALA A O 1
ATOM 767 N N . SER A 1 97 ? -15.792 1.199 13.457 1.00 94.81 97 SER A N 1
ATOM 768 C CA . SER A 1 97 ? -15.902 1.007 12.008 1.00 94.81 97 SER A CA 1
ATOM 769 C C . SER A 1 97 ? -14.917 1.889 11.240 1.00 94.81 97 SER A C 1
ATOM 771 O O . SER A 1 97 ? -14.243 1.387 10.344 1.00 94.81 97 SER A O 1
ATOM 773 N N . THR A 1 98 ? -14.748 3.154 11.642 1.00 94.94 98 THR A N 1
ATOM 774 C CA . THR A 1 98 ? -13.754 4.074 11.073 1.00 94.94 98 THR A CA 1
ATOM 775 C C . THR A 1 98 ? -12.349 3.500 11.218 1.00 94.94 98 THR A C 1
ATOM 777 O O . THR A 1 98 ? -11.647 3.365 10.222 1.00 94.94 98 THR A O 1
ATOM 780 N N . LEU A 1 99 ? -11.964 3.054 12.421 1.00 95.25 99 LEU A N 1
ATOM 781 C CA . LEU A 1 99 ? -10.675 2.389 12.649 1.00 95.25 99 LEU A CA 1
ATOM 782 C C . LEU A 1 99 ? -10.466 1.176 11.733 1.00 95.25 99 LEU A C 1
ATOM 784 O O . LEU A 1 99 ? -9.391 1.011 11.156 1.00 95.25 99 LEU A O 1
ATOM 788 N N . GLY A 1 100 ? -11.493 0.337 11.580 1.00 94.94 100 GLY A N 1
ATOM 789 C CA . GLY A 1 100 ? -11.445 -0.821 10.690 1.00 94.94 100 GLY A CA 1
ATOM 790 C C . GLY A 1 100 ? -11.236 -0.433 9.225 1.00 94.94 100 GLY A C 1
ATOM 791 O O . GLY A 1 100 ? -10.368 -0.996 8.557 1.00 94.94 100 GLY A O 1
ATOM 792 N N . PHE A 1 101 ? -11.992 0.549 8.728 1.00 94.62 101 PHE A N 1
ATOM 793 C CA . PHE A 1 101 ? -11.884 1.006 7.343 1.00 94.62 101 PHE A CA 1
ATOM 794 C C . PHE A 1 101 ? -10.530 1.657 7.047 1.00 94.62 101 PHE A C 1
ATOM 796 O O . PHE A 1 101 ? -9.924 1.318 6.030 1.00 94.62 101 PHE A O 1
ATOM 803 N N . GLU A 1 102 ? -10.010 2.507 7.935 1.00 95.19 102 GLU A N 1
ATOM 804 C CA . GLU A 1 102 ? -8.702 3.153 7.745 1.00 95.19 102 GLU A CA 1
ATOM 805 C C . GLU A 1 102 ? -7.558 2.125 7.702 1.00 95.19 102 GLU A C 1
ATOM 807 O O . GLU A 1 102 ? -6.669 2.203 6.851 1.00 95.19 102 GLU A O 1
ATOM 812 N N . LEU A 1 103 ? -7.609 1.084 8.542 1.00 93.12 103 LEU A N 1
ATOM 813 C CA . LEU A 1 103 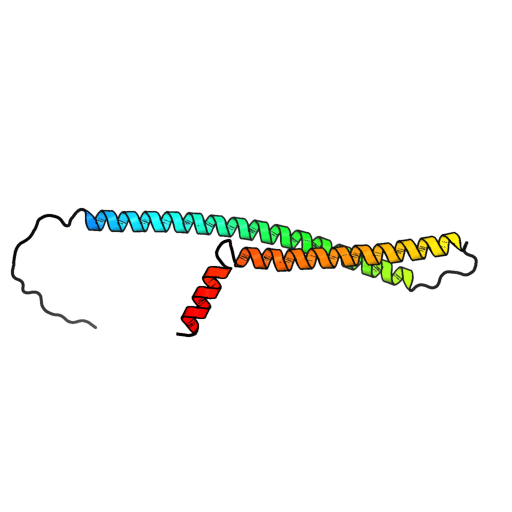? -6.640 -0.018 8.490 1.00 93.12 103 LEU A CA 1
ATOM 814 C C . LEU A 1 103 ? -6.731 -0.809 7.175 1.00 93.12 103 LEU A C 1
ATOM 816 O O . LEU A 1 103 ? -5.699 -1.145 6.586 1.00 93.12 103 LEU A O 1
ATOM 820 N N . CYS A 1 104 ? -7.939 -1.076 6.669 1.00 94.69 104 CYS A N 1
ATOM 821 C CA . CYS A 1 104 ? -8.126 -1.711 5.362 1.00 94.69 104 CYS A CA 1
ATOM 822 C C . CYS A 1 104 ? -7.553 -0.865 4.212 1.00 94.69 104 CYS A C 1
ATOM 824 O O . CYS A 1 104 ? -6.938 -1.417 3.291 1.00 94.69 104 CYS A O 1
ATOM 826 N N . VAL A 1 105 ? -7.718 0.460 4.264 1.00 94.56 105 VAL A N 1
ATOM 827 C CA . VAL A 1 105 ? -7.158 1.404 3.283 1.00 94.56 105 VAL A CA 1
ATOM 828 C C . VAL A 1 105 ? -5.632 1.373 3.335 1.00 94.56 105 VAL A C 1
ATOM 830 O O . VAL A 1 105 ? -5.002 1.132 2.305 1.00 94.56 105 VAL A O 1
ATOM 833 N N . CYS A 1 106 ? -5.031 1.503 4.520 1.00 94.69 106 CYS A N 1
ATOM 834 C CA . CYS A 1 106 ? -3.579 1.436 4.709 1.00 94.69 106 CYS A CA 1
ATOM 835 C C . CYS A 1 106 ? -2.973 0.136 4.163 1.00 94.69 106 CYS A C 1
ATOM 837 O O . CYS A 1 106 ? -1.958 0.165 3.458 1.00 94.69 106 CYS A O 1
ATOM 839 N N . MET A 1 107 ? -3.612 -1.009 4.427 1.00 94.00 107 MET A N 1
ATOM 840 C CA . MET A 1 107 ? -3.169 -2.299 3.891 1.00 94.00 107 MET A CA 1
ATOM 841 C C . MET A 1 107 ? -3.237 -2.317 2.364 1.00 94.00 107 MET A C 1
ATOM 843 O O . MET A 1 107 ? -2.269 -2.702 1.709 1.00 94.00 107 MET A O 1
ATOM 847 N N . SER A 1 108 ? -4.343 -1.846 1.787 1.00 93.38 108 SER A N 1
ATOM 848 C CA . SER A 1 108 ? -4.536 -1.797 0.333 1.00 93.38 108 SER A CA 1
ATOM 849 C C . SER A 1 108 ? -3.512 -0.885 -0.351 1.00 93.38 108 SER A C 1
ATOM 851 O O . SER A 1 108 ? -2.881 -1.297 -1.323 1.00 93.38 108 SER A O 1
ATOM 853 N N . CYS A 1 109 ? -3.268 0.314 0.188 1.00 92.56 109 CYS A N 1
ATOM 854 C CA . CYS A 1 109 ? -2.231 1.234 -0.287 1.00 92.56 109 CYS A CA 1
ATOM 855 C C . CYS A 1 109 ? -0.844 0.584 -0.252 1.00 92.56 109 CYS A C 1
ATOM 857 O O . CYS A 1 109 ? -0.106 0.635 -1.236 1.00 92.56 109 CYS A O 1
ATOM 859 N N . THR A 1 110 ? -0.510 -0.088 0.852 1.00 91.31 110 THR A N 1
ATOM 860 C CA . THR A 1 110 ? 0.777 -0.777 1.015 1.00 91.31 110 THR A CA 1
ATOM 861 C C . THR A 1 110 ? 0.947 -1.897 -0.010 1.00 91.31 110 THR A C 1
ATOM 863 O O . THR A 1 110 ? 1.981 -1.975 -0.678 1.00 91.31 110 THR A O 1
ATOM 866 N N . PHE A 1 111 ? -0.080 -2.731 -0.197 1.00 89.31 111 PHE A N 1
ATOM 867 C CA . PHE A 1 111 ? -0.068 -3.784 -1.209 1.00 89.31 111 PHE A CA 1
ATOM 868 C C . PHE A 1 111 ? 0.104 -3.216 -2.621 1.00 89.31 111 PHE A C 1
ATOM 870 O O . PHE A 1 111 ? 0.950 -3.707 -3.369 1.00 89.31 111 PHE A O 1
ATOM 877 N N . CYS A 1 112 ? -0.622 -2.154 -2.976 1.00 86.12 112 CYS A N 1
ATOM 878 C CA . CYS A 1 112 ? -0.491 -1.486 -4.272 1.00 86.12 112 CYS A CA 1
ATOM 879 C C . CYS A 1 112 ? 0.916 -0.915 -4.493 1.00 86.12 112 CYS A C 1
ATOM 881 O O . CYS A 1 112 ? 1.477 -1.083 -5.574 1.00 86.12 112 CYS A O 1
ATOM 883 N N . CYS A 1 113 ? 1.528 -0.303 -3.479 1.00 87.00 113 CYS A N 1
ATOM 884 C CA . CYS A 1 113 ? 2.885 0.237 -3.575 1.00 87.00 113 CYS A CA 1
ATOM 885 C C . CYS A 1 113 ? 3.950 -0.861 -3.727 1.00 87.00 113 CYS A C 1
ATOM 887 O O . CYS A 1 113 ? 4.880 -0.705 -4.522 1.00 87.00 113 CYS A O 1
ATOM 889 N N . ILE A 1 114 ? 3.824 -1.979 -3.005 1.00 87.50 114 ILE A N 1
ATOM 890 C CA . ILE A 1 114 ? 4.779 -3.097 -3.072 1.00 87.50 114 ILE A CA 1
ATOM 891 C C . ILE A 1 114 ? 4.628 -3.862 -4.391 1.00 87.50 114 ILE A C 1
ATOM 893 O O . ILE A 1 114 ? 5.609 -4.048 -5.115 1.00 87.50 114 ILE A O 1
ATOM 897 N N . PHE A 1 115 ? 3.410 -4.285 -4.736 1.00 83.31 115 PHE A N 1
ATOM 898 C CA . PHE A 1 115 ? 3.164 -5.043 -5.963 1.00 83.31 115 PHE A CA 1
ATOM 899 C C . PHE A 1 115 ? 3.300 -4.179 -7.216 1.00 83.31 115 PHE A C 1
ATOM 901 O O . PHE A 1 115 ? 3.835 -4.657 -8.214 1.00 83.31 115 PHE A O 1
ATOM 908 N N . GLY A 1 116 ? 2.897 -2.908 -7.162 1.00 80.38 116 GLY A N 1
ATOM 909 C CA . GLY A 1 116 ? 3.061 -1.957 -8.260 1.00 80.38 116 GLY A CA 1
ATOM 910 C C . GLY A 1 116 ? 4.529 -1.796 -8.639 1.00 80.38 116 GLY A C 1
ATOM 911 O O . GLY A 1 116 ? 4.912 -2.088 -9.772 1.00 80.38 116 GLY A O 1
ATOM 912 N N . LYS A 1 117 ? 5.387 -1.446 -7.673 1.00 75.44 117 LYS A N 1
ATOM 913 C CA . LYS A 1 117 ? 6.842 -1.355 -7.892 1.00 75.44 117 LYS A CA 1
ATOM 914 C C . LYS A 1 117 ? 7.451 -2.697 -8.305 1.00 75.44 117 LYS A C 1
ATOM 916 O O . LYS A 1 117 ? 8.300 -2.739 -9.195 1.00 75.44 117 LYS A O 1
ATOM 921 N N . GLY A 1 118 ? 6.993 -3.795 -7.701 1.00 74.62 118 GLY A N 1
ATOM 922 C CA . GLY A 1 118 ? 7.466 -5.147 -8.003 1.00 74.62 118 GLY A CA 1
ATOM 923 C C . GLY A 1 118 ? 7.195 -5.586 -9.445 1.00 74.62 118 GLY A C 1
ATOM 924 O O . GLY A 1 118 ? 8.064 -6.188 -10.075 1.00 74.62 118 GLY A O 1
ATOM 925 N N . LEU A 1 119 ? 6.024 -5.259 -9.995 1.00 70.44 119 LEU A N 1
ATOM 926 C CA . LEU A 1 119 ? 5.676 -5.544 -11.391 1.00 70.44 119 LEU A CA 1
ATOM 927 C C . LEU A 1 119 ? 6.391 -4.596 -12.366 1.00 70.44 119 LEU A C 1
ATOM 929 O O . LEU A 1 119 ? 6.796 -5.025 -13.449 1.00 70.44 119 LEU A O 1
ATOM 933 N N . ALA A 1 120 ? 6.609 -3.340 -11.971 1.00 67.69 120 ALA A N 1
ATOM 934 C CA . ALA A 1 120 ? 7.275 -2.329 -12.791 1.00 67.69 120 ALA A CA 1
ATOM 935 C C . ALA A 1 120 ? 8.760 -2.626 -13.034 1.00 67.69 120 ALA A C 1
ATOM 937 O O . ALA A 1 120 ? 9.220 -2.576 -14.172 1.00 67.69 120 ALA A O 1
ATOM 938 N N . LEU A 1 121 ? 9.492 -3.020 -11.986 1.00 58.91 121 LEU A N 1
ATOM 939 C CA . LEU A 1 121 ? 10.916 -3.378 -12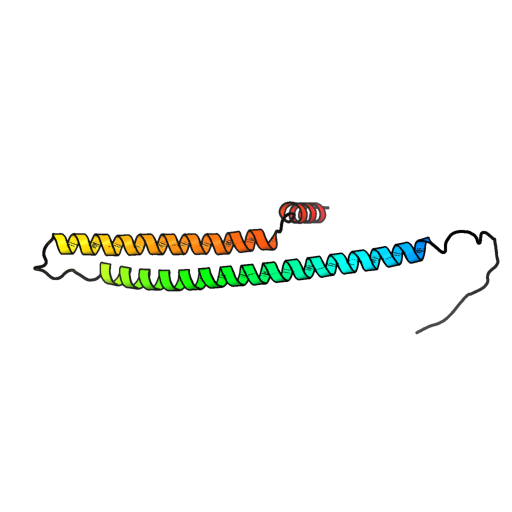.066 1.00 58.91 121 LEU A CA 1
ATOM 940 C C . LEU A 1 121 ? 11.166 -4.687 -12.825 1.00 58.91 121 LEU A C 1
ATOM 942 O O . LEU A 1 121 ? 12.252 -4.903 -13.361 1.00 58.91 121 LEU A O 1
ATOM 946 N N . ARG A 1 122 ? 10.169 -5.576 -12.871 1.00 65.62 122 ARG A N 1
ATOM 947 C CA . ARG A 1 122 ? 10.254 -6.851 -13.591 1.00 65.62 122 ARG A CA 1
ATOM 948 C C . ARG A 1 122 ? 9.929 -6.628 -15.076 1.00 65.62 122 ARG A C 1
ATOM 950 O O . ARG A 1 122 ? 10.606 -7.155 -15.952 1.00 65.62 122 ARG A O 1
ATOM 957 N N . GLY A 1 123 ? 8.943 -5.801 -15.406 1.00 63.22 123 GLY A N 1
ATOM 958 C CA . GLY A 1 123 ? 8.488 -5.664 -16.789 1.00 63.22 123 GLY A CA 1
ATOM 959 C C . GLY A 1 123 ? 7.929 -6.987 -17.353 1.00 63.22 123 GLY A C 1
ATOM 960 O O . GLY A 1 123 ? 7.962 -8.029 -16.693 1.00 63.22 123 GLY A O 1
ATOM 961 N N . PRO A 1 124 ? 7.416 -6.996 -18.596 1.00 59.59 124 PRO A N 1
ATOM 962 C CA . PRO A 1 124 ? 6.701 -8.148 -19.161 1.00 59.59 124 PRO A CA 1
ATOM 963 C C . PRO A 1 124 ? 7.556 -9.422 -19.313 1.00 59.59 124 PRO A C 1
ATOM 965 O O . PRO A 1 124 ? 7.009 -10.514 -19.413 1.00 59.59 124 PRO A O 1
ATOM 968 N N . ASN A 1 125 ? 8.892 -9.305 -19.281 1.00 57.97 125 ASN A N 1
ATOM 969 C CA . ASN A 1 125 ? 9.836 -10.427 -19.378 1.00 57.97 125 ASN A CA 1
ATOM 970 C C . ASN A 1 125 ? 10.702 -10.631 -18.117 1.00 57.97 125 ASN A C 1
ATOM 972 O O . ASN A 1 125 ? 11.595 -11.479 -18.129 1.00 57.97 125 ASN A O 1
ATOM 976 N N . GLY A 1 126 ? 10.477 -9.891 -17.027 1.00 58.16 126 GLY A N 1
ATOM 977 C CA . GLY A 1 126 ? 11.416 -9.853 -15.897 1.00 58.16 126 GLY A CA 1
ATOM 978 C C . GLY A 1 126 ? 11.563 -11.143 -15.124 1.00 58.16 126 GLY A C 1
ATOM 979 O O . GLY A 1 126 ? 12.624 -11.439 -14.592 1.00 58.16 126 GLY A O 1
ATOM 980 N N . ALA A 1 127 ? 10.503 -11.949 -15.061 1.00 57.25 127 ALA A N 1
ATOM 981 C CA . ALA A 1 127 ? 10.610 -13.267 -14.451 1.00 57.25 127 ALA A CA 1
ATOM 982 C C . ALA A 1 127 ? 11.570 -14.161 -15.249 1.00 57.25 127 ALA A C 1
ATOM 984 O O . ALA A 1 127 ? 12.348 -14.892 -14.649 1.00 57.25 127 ALA A O 1
ATOM 985 N N . ARG A 1 128 ? 11.575 -14.036 -16.582 1.00 57.97 128 ARG A N 1
ATOM 986 C CA . ARG A 1 128 ? 12.459 -14.787 -17.476 1.00 57.97 128 ARG A CA 1
ATOM 987 C C . ARG A 1 128 ? 13.891 -14.252 -17.445 1.00 57.97 128 ARG A C 1
ATOM 989 O O . ARG A 1 128 ? 14.816 -15.051 -17.434 1.00 57.97 128 ARG A O 1
ATOM 996 N N . SER A 1 129 ? 14.092 -12.932 -17.395 1.00 56.97 129 SER A N 1
ATOM 997 C CA . SER A 1 129 ? 15.437 -12.337 -17.328 1.00 56.97 129 SER A CA 1
ATOM 998 C C . SER A 1 129 ? 16.130 -12.584 -15.988 1.00 56.97 129 SER A C 1
ATOM 1000 O O . SER A 1 129 ? 17.323 -12.869 -15.982 1.00 56.97 129 SER A O 1
ATOM 1002 N N . VAL A 1 130 ? 15.395 -12.559 -14.870 1.00 62.28 130 VAL A N 1
ATOM 1003 C CA . VAL A 1 130 ? 15.933 -12.929 -13.550 1.00 62.28 130 VAL A CA 1
ATOM 1004 C C . VAL A 1 130 ? 16.286 -14.416 -13.505 1.00 62.28 130 VAL A C 1
ATOM 1006 O O . VAL A 1 130 ? 17.363 -14.758 -13.033 1.00 62.28 130 VAL A O 1
ATOM 1009 N N . HIS A 1 131 ? 15.439 -15.297 -14.053 1.00 63.75 131 HIS A N 1
ATOM 1010 C CA . HIS A 1 131 ? 15.731 -16.735 -14.100 1.00 63.75 131 HIS A CA 1
ATOM 1011 C C . HIS A 1 131 ? 16.982 -17.038 -14.935 1.00 63.75 131 HIS A C 1
ATOM 1013 O O . HIS A 1 131 ? 17.859 -17.768 -14.491 1.00 63.75 131 HIS A O 1
ATOM 1019 N N . ILE A 1 132 ? 17.117 -16.394 -16.100 1.00 69.19 132 ILE A N 1
ATOM 1020 C CA . ILE A 1 132 ? 18.308 -16.517 -16.949 1.00 69.19 132 ILE A CA 1
ATOM 1021 C C . ILE A 1 132 ? 19.548 -15.954 -16.239 1.00 69.19 132 ILE A C 1
ATOM 1023 O O . ILE A 1 132 ? 20.623 -16.535 -16.346 1.00 69.19 132 ILE A O 1
ATOM 1027 N N . ALA A 1 133 ? 19.440 -14.843 -15.506 1.00 70.62 133 ALA A N 1
ATOM 1028 C CA . ALA A 1 133 ? 20.568 -14.290 -14.755 1.00 70.62 133 ALA A CA 1
ATOM 1029 C C . ALA A 1 133 ? 21.034 -15.231 -13.630 1.00 70.62 133 ALA A C 1
ATOM 1031 O O . ALA A 1 133 ? 22.235 -15.411 -13.453 1.00 70.62 133 ALA A O 1
ATOM 1032 N N . ILE A 1 134 ? 20.097 -15.870 -12.921 1.00 76.88 134 ILE A N 1
ATOM 1033 C CA . ILE A 1 134 ? 20.394 -16.870 -11.884 1.00 76.88 134 ILE A CA 1
ATOM 1034 C C . ILE A 1 134 ? 21.060 -18.108 -12.501 1.00 76.88 134 ILE A C 1
ATOM 1036 O O . ILE A 1 134 ? 22.098 -18.547 -12.007 1.00 76.88 134 ILE A O 1
ATOM 1040 N N . ASP A 1 135 ? 20.536 -18.614 -13.621 1.00 79.00 135 ASP A N 1
ATOM 1041 C CA . ASP A 1 135 ? 21.101 -19.773 -14.327 1.00 79.00 135 ASP A CA 1
ATOM 1042 C C . ASP A 1 135 ? 22.523 -19.509 -14.861 1.00 79.00 135 ASP A C 1
ATOM 1044 O O . ASP A 1 135 ? 23.333 -20.430 -14.950 1.00 79.00 135 ASP A O 1
ATOM 1048 N N . ASN A 1 136 ? 22.855 -18.255 -15.194 1.00 74.12 136 ASN A N 1
ATOM 1049 C CA . ASN A 1 136 ? 24.213 -17.862 -15.593 1.00 74.12 136 ASN A CA 1
ATOM 1050 C C . ASN A 1 136 ? 25.161 -17.634 -14.406 1.00 74.12 136 ASN A C 1
ATOM 1052 O O . ASN A 1 136 ? 26.368 -17.685 -14.601 1.00 74.12 136 ASN A O 1
ATOM 1056 N N . LEU A 1 137 ? 24.648 -17.373 -13.199 1.00 73.38 137 LEU A N 1
ATOM 1057 C CA . LEU A 1 137 ? 25.470 -17.184 -11.998 1.00 73.38 137 LEU A CA 1
ATOM 1058 C C . LEU A 1 137 ? 25.919 -18.523 -11.384 1.00 73.38 137 LEU A C 1
ATOM 1060 O O . LEU A 1 137 ? 26.952 -18.593 -10.729 1.00 73.38 137 LEU A O 1
ATOM 1064 N N . HIS A 1 138 ? 25.134 -19.584 -11.585 1.00 71.06 138 HIS A N 1
ATOM 1065 C CA . HIS A 1 138 ? 25.425 -20.942 -11.108 1.00 71.06 138 HIS A CA 1
ATOM 1066 C C . HIS A 1 138 ? 26.366 -21.740 -12.032 1.00 71.06 138 HIS A C 1
ATOM 1068 O O . HIS A 1 138 ? 26.590 -22.928 -11.792 1.00 71.06 138 HIS A O 1
ATOM 1074 N N . LYS A 1 139 ? 26.888 -21.116 -13.092 1.00 52.19 139 LYS A N 1
ATOM 1075 C CA . LYS A 1 139 ? 27.704 -21.746 -14.133 1.00 52.19 139 LYS A CA 1
ATOM 1076 C C . LYS A 1 139 ? 29.104 -21.152 -14.166 1.00 52.19 139 LYS A C 1
ATOM 1078 O O . LYS A 1 139 ? 30.045 -21.944 -14.385 1.00 52.19 139 LYS A O 1
#

Sequence (139 aa):
CRPSSNCSQPLRAWSTGSRGRCGAKMLQIYKNEAITHVQREQMEIRQMELDWYTRNYDTMAMQAAMFAGFAFEQITEPVPEGTNKMLEVVYVVLTASTLGFELCVCMSCTFCCIFGKGLALRGPNGARSVHIAIDNLHK

Secondary structure (DSSP, 8-state):
---------------SS-HHHHHHHHHHHHHHHHHHHHHHHHHHHHHHHHHHHHHHHHHHHHHHHHHHHHHHHHHHSPPPTT--HHHHHHHHHHHHHHHHHHHHHHHHHHHHHHHHHHHHHH-TTHHHHHHHHHHHHT-

Radius of gyration: 32.97 Å; chains: 1; bounding box: 86×32×89 Å

Foldseek 3Di:
DDDDDDDDDDDDDDPDDDPPPVVVVVVVVVVVVVVVVVVVVVLVVLVVVLVVLLVVLVVLLVVLVVLLVVLVVQLPDDDDPPDDPVVVVVSNVVSVVSNVVSVVSNVVSVCCNVVSVVCSVCDPCNVVVVVVVVVVVVD

pLDDT: mean 78.51, std 16.63, range [36.5, 96.12]